Protein AF-A0A1S4E6N8-F1 (afdb_monomer)

Structure (mmCIF, N/CA/C/O backbone):
data_AF-A0A1S4E6N8-F1
#
_entry.id   AF-A0A1S4E6N8-F1
#
loop_
_atom_site.group_PDB
_atom_site.id
_atom_site.type_symbol
_atom_site.label_atom_id
_atom_site.label_alt_id
_atom_site.label_comp_id
_atom_site.label_asym_id
_atom_site.label_entity_id
_atom_site.label_seq_id
_atom_site.pdbx_PDB_ins_code
_atom_site.Cartn_x
_atom_site.Cartn_y
_atom_site.Cartn_z
_atom_site.occupancy
_atom_site.B_iso_or_equiv
_atom_site.auth_seq_id
_atom_site.auth_comp_id
_atom_site.auth_asym_id
_atom_site.auth_atom_id
_atom_site.pdbx_PDB_model_num
ATOM 1 N N . ASP A 1 1 ? 11.089 -17.264 -13.198 1.00 57.31 1 ASP A N 1
ATOM 2 C CA . ASP A 1 1 ? 11.823 -16.012 -12.959 1.00 57.31 1 ASP A CA 1
ATOM 3 C C . ASP A 1 1 ? 11.151 -15.367 -11.761 1.00 57.31 1 ASP A C 1
ATOM 5 O O . ASP A 1 1 ? 10.095 -14.764 -11.906 1.00 57.31 1 ASP A O 1
ATOM 9 N N . ASP A 1 2 ? 11.672 -15.640 -10.565 1.00 72.00 2 ASP A N 1
ATOM 10 C CA . ASP A 1 2 ? 11.009 -15.410 -9.268 1.00 72.00 2 ASP A CA 1
ATOM 11 C C . ASP A 1 2 ? 10.640 -13.935 -9.007 1.00 72.00 2 ASP A C 1
ATOM 13 O O . ASP A 1 2 ? 9.833 -13.611 -8.135 1.00 72.00 2 ASP A O 1
ATOM 17 N N . SER A 1 3 ? 11.215 -13.021 -9.790 1.00 75.88 3 SER A N 1
ATOM 18 C CA . SER A 1 3 ? 10.962 -11.584 -9.724 1.00 75.88 3 SER A CA 1
ATOM 19 C C . SER A 1 3 ? 9.537 -11.216 -10.147 1.00 75.88 3 SER A C 1
ATOM 21 O O . SER A 1 3 ? 8.927 -10.340 -9.536 1.00 75.88 3 SER A O 1
ATOM 23 N N . TYR A 1 4 ? 8.987 -11.883 -11.168 1.00 80.94 4 TYR A N 1
ATOM 24 C CA . TYR A 1 4 ? 7.635 -11.594 -11.662 1.00 80.94 4 TYR A CA 1
ATOM 25 C C . TYR A 1 4 ? 6.558 -12.084 -10.699 1.00 80.94 4 TYR A C 1
ATOM 27 O O . TYR A 1 4 ? 5.592 -11.363 -10.455 1.00 80.94 4 TYR A O 1
ATOM 35 N N . ASP A 1 5 ? 6.747 -13.267 -10.111 1.00 84.19 5 ASP A N 1
ATOM 36 C CA . ASP A 1 5 ? 5.820 -13.820 -9.122 1.00 84.19 5 ASP A CA 1
ATOM 37 C C . ASP A 1 5 ? 5.745 -12.926 -7.879 1.00 84.19 5 ASP A C 1
ATOM 39 O O . ASP A 1 5 ? 4.660 -12.648 -7.375 1.00 84.19 5 ASP A O 1
ATOM 43 N N . LYS A 1 6 ? 6.883 -12.368 -7.448 1.00 82.81 6 LYS A N 1
ATOM 44 C CA . LYS A 1 6 ? 6.930 -11.424 -6.327 1.00 82.81 6 LYS A CA 1
ATOM 45 C C . LYS A 1 6 ? 6.233 -10.096 -6.632 1.00 82.81 6 LYS A C 1
ATOM 47 O O . LYS A 1 6 ? 5.530 -9.567 -5.777 1.00 82.81 6 LYS A O 1
ATOM 52 N N . ILE A 1 7 ? 6.411 -9.549 -7.837 1.00 82.19 7 ILE A N 1
ATOM 53 C CA . ILE A 1 7 ? 5.711 -8.323 -8.260 1.00 82.19 7 ILE A CA 1
ATOM 54 C C . ILE A 1 7 ? 4.205 -8.578 -8.355 1.00 82.19 7 ILE A C 1
ATOM 56 O O . ILE A 1 7 ? 3.414 -7.726 -7.958 1.00 82.19 7 ILE A O 1
ATOM 60 N N . LYS A 1 8 ? 3.805 -9.755 -8.843 1.00 83.81 8 LYS A N 1
ATOM 61 C CA . LYS A 1 8 ? 2.404 -10.163 -8.905 1.00 83.81 8 LYS A CA 1
ATOM 62 C C . LYS A 1 8 ? 1.791 -10.264 -7.508 1.00 83.81 8 LYS A C 1
ATOM 64 O O . LYS A 1 8 ? 0.757 -9.652 -7.278 1.00 83.81 8 LYS A O 1
ATOM 69 N N . GLU A 1 9 ? 2.449 -10.959 -6.580 1.00 84.75 9 GLU A N 1
ATOM 70 C CA . GLU A 1 9 ? 2.002 -11.055 -5.184 1.00 84.75 9 GLU A CA 1
ATOM 71 C C . GLU A 1 9 ? 1.884 -9.667 -4.546 1.00 84.75 9 GLU A C 1
ATOM 73 O O . GLU A 1 9 ? 0.910 -9.380 -3.856 1.00 84.75 9 GLU A O 1
ATOM 78 N N . MET A 1 10 ? 2.843 -8.772 -4.802 1.00 82.94 10 MET A N 1
ATOM 79 C CA . MET A 1 10 ? 2.739 -7.386 -4.353 1.00 82.94 10 MET A CA 1
ATOM 80 C C . MET A 1 10 ? 1.476 -6.736 -4.918 1.00 82.94 10 MET A C 1
ATOM 82 O O . MET A 1 10 ? 0.626 -6.334 -4.137 1.00 82.94 10 MET A O 1
ATOM 86 N N . LEU A 1 11 ? 1.301 -6.708 -6.240 1.00 85.69 11 LEU A N 1
ATOM 87 C CA . LEU A 1 11 ? 0.147 -6.090 -6.905 1.00 85.69 11 LEU A CA 1
ATOM 88 C C . LEU A 1 11 ? -1.213 -6.683 -6.495 1.00 85.69 11 LEU A C 1
ATOM 90 O O . LEU A 1 11 ? -2.209 -5.973 -6.541 1.00 85.69 11 LEU A O 1
ATOM 94 N N . GLU A 1 12 ? -1.274 -7.949 -6.079 1.00 84.44 12 GLU A N 1
ATOM 95 C CA . GLU A 1 12 ? -2.499 -8.574 -5.555 1.00 84.44 12 GLU A CA 1
ATOM 96 C C . GLU A 1 12 ? -2.906 -8.028 -4.173 1.00 84.44 12 GLU A C 1
ATOM 98 O O . GLU A 1 12 ? -4.086 -8.057 -3.827 1.00 84.44 12 GLU A O 1
ATOM 103 N N . ASN A 1 13 ? -1.950 -7.520 -3.389 1.00 81.31 13 ASN A N 1
ATOM 104 C CA . ASN A 1 13 ? -2.165 -7.065 -2.012 1.00 81.31 13 ASN A CA 1
ATOM 105 C C . ASN A 1 13 ? -2.294 -5.539 -1.859 1.00 81.31 13 ASN A C 1
ATOM 107 O O . ASN A 1 13 ? -2.657 -5.068 -0.781 1.00 81.31 13 ASN A O 1
ATOM 111 N N . ILE A 1 14 ? -1.982 -4.760 -2.896 1.00 85.00 14 ILE A N 1
ATOM 112 C CA . ILE A 1 14 ? -2.040 -3.289 -2.878 1.00 85.00 14 ILE A CA 1
ATOM 113 C C . ILE A 1 14 ? -3.065 -2.768 -3.878 1.00 85.00 14 ILE A C 1
ATOM 115 O O . ILE A 1 14 ? -3.235 -3.308 -4.967 1.00 85.00 14 ILE A O 1
ATOM 119 N N . GLU A 1 15 ? -3.733 -1.674 -3.513 1.00 82.31 15 GLU A N 1
ATOM 120 C CA . GLU A 1 15 ? -4.690 -0.992 -4.384 1.00 82.31 15 GLU A CA 1
ATOM 121 C C . GLU A 1 15 ? -3.935 -0.234 -5.492 1.00 82.31 15 GLU A C 1
ATOM 123 O O . GLU A 1 15 ? -3.598 0.939 -5.345 1.00 82.31 15 GLU A O 1
ATOM 128 N N . MET A 1 16 ? -3.641 -0.916 -6.602 1.00 87.88 16 MET A N 1
ATOM 129 C CA . MET A 1 16 ? -3.035 -0.325 -7.798 1.00 87.88 16 MET A CA 1
ATOM 130 C C . MET A 1 16 ? -3.699 -0.896 -9.054 1.00 87.88 16 MET A C 1
ATOM 132 O O . MET A 1 16 ? -3.810 -2.112 -9.217 1.00 87.88 16 MET A O 1
ATOM 136 N N . THR A 1 17 ? -4.172 -0.035 -9.955 1.00 89.19 17 THR A N 1
ATOM 137 C CA . THR A 1 17 ? -4.866 -0.481 -11.170 1.00 89.19 17 THR A CA 1
ATOM 138 C C . THR A 1 17 ? -3.878 -0.802 -12.296 1.00 89.19 17 THR A C 1
ATOM 140 O O . THR A 1 17 ? -2.757 -0.285 -12.315 1.00 89.19 17 THR A O 1
ATOM 143 N N . PRO A 1 18 ? -4.279 -1.590 -13.314 1.00 90.06 18 PRO A N 1
ATOM 144 C CA . PRO A 1 18 ? -3.456 -1.788 -14.507 1.00 90.06 18 PRO A CA 1
ATOM 145 C C . PRO A 1 18 ? -3.047 -0.476 -15.199 1.00 90.06 18 PRO A C 1
ATOM 147 O O . PRO A 1 18 ? -1.973 -0.408 -15.795 1.00 90.06 18 PRO A O 1
ATOM 150 N N . ALA A 1 19 ? -3.877 0.571 -15.104 1.00 92.31 19 ALA A N 1
ATOM 151 C CA . ALA A 1 19 ? -3.564 1.893 -15.636 1.00 92.31 19 ALA A CA 1
ATOM 152 C C . ALA A 1 19 ? -2.463 2.588 -14.824 1.00 92.31 19 ALA A C 1
ATOM 154 O O . ALA A 1 19 ? -1.544 3.137 -15.423 1.00 92.31 19 ALA A O 1
ATOM 155 N N . ASP A 1 20 ? -2.500 2.498 -13.491 1.00 90.88 20 ASP A N 1
ATOM 156 C CA . ASP A 1 20 ? -1.447 3.043 -12.624 1.00 90.88 20 ASP A CA 1
ATOM 157 C C . ASP A 1 20 ? -0.104 2.360 -12.902 1.00 90.88 20 ASP A C 1
ATOM 159 O O . ASP A 1 20 ? 0.930 3.018 -13.027 1.00 90.88 20 ASP A O 1
ATOM 163 N N . VAL A 1 21 ? -0.104 1.031 -13.060 1.00 91.69 21 VA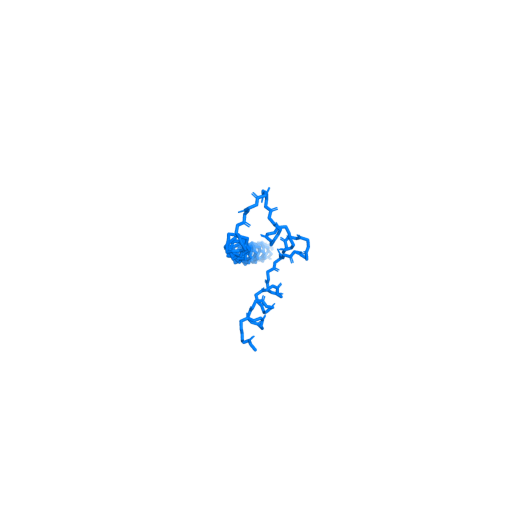L A N 1
ATOM 164 C CA . VAL A 1 21 ? 1.108 0.272 -13.409 1.00 91.69 21 VAL A CA 1
ATOM 165 C C . VAL A 1 21 ? 1.659 0.730 -14.762 1.00 91.69 21 VAL A C 1
ATOM 167 O O . VAL A 1 21 ? 2.856 1.000 -14.880 1.00 91.69 21 VAL A O 1
ATOM 170 N N . ALA A 1 22 ? 0.793 0.877 -15.770 1.00 92.94 22 ALA A N 1
ATOM 171 C CA . ALA A 1 22 ? 1.188 1.384 -17.080 1.00 92.94 22 ALA A CA 1
ATOM 172 C C . ALA A 1 22 ? 1.728 2.821 -17.001 1.00 92.94 22 ALA A C 1
ATOM 174 O O . ALA A 1 22 ? 2.734 3.129 -17.631 1.00 92.94 22 ALA A O 1
ATOM 175 N N . GLU A 1 23 ? 1.113 3.691 -16.201 1.00 92.62 23 GLU A N 1
ATOM 176 C CA . GLU A 1 23 ? 1.548 5.078 -16.037 1.00 92.62 23 GLU A CA 1
ATOM 177 C C . GLU A 1 23 ? 2.961 5.191 -15.449 1.00 92.62 23 GLU A C 1
ATOM 179 O O . GLU A 1 23 ? 3.727 6.085 -15.820 1.00 92.62 23 GLU A O 1
ATOM 184 N N . ASN A 1 24 ? 3.320 4.272 -14.552 1.00 92.50 24 ASN A N 1
ATOM 185 C CA . ASN A 1 24 ? 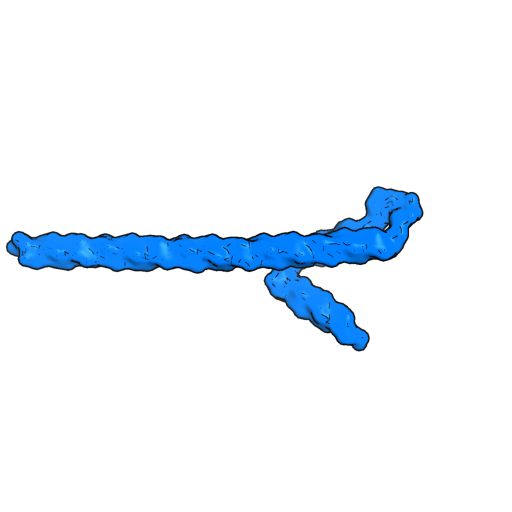4.654 4.212 -13.966 1.00 92.50 24 ASN A CA 1
ATOM 186 C C . ASN A 1 24 ? 5.706 3.690 -14.952 1.00 92.50 24 ASN A C 1
ATOM 188 O O . ASN A 1 24 ? 6.841 4.169 -14.942 1.00 92.50 24 ASN A O 1
ATOM 192 N N . LEU A 1 25 ? 5.324 2.731 -15.801 1.00 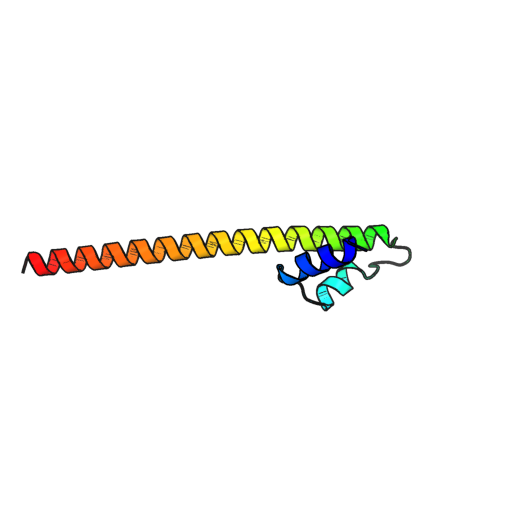93.19 25 LEU A N 1
ATOM 193 C CA . LEU A 1 25 ? 6.207 2.099 -16.783 1.00 93.19 25 LEU A CA 1
ATOM 194 C C . LEU A 1 25 ? 6.339 2.879 -18.095 1.00 93.19 25 LEU A C 1
ATOM 196 O O . LEU A 1 25 ? 7.263 2.614 -18.864 1.00 93.19 25 LEU A O 1
ATOM 200 N N . MET A 1 26 ? 5.434 3.820 -18.364 1.00 93.12 26 MET A N 1
ATOM 201 C CA . MET A 1 26 ? 5.528 4.684 -19.532 1.00 93.12 26 MET A CA 1
ATOM 202 C C . MET A 1 26 ? 6.574 5.791 -19.324 1.00 93.12 26 MET A C 1
ATOM 204 O O . MET A 1 26 ? 6.535 6.480 -18.297 1.00 93.12 26 MET A O 1
ATOM 208 N N . PRO A 1 27 ? 7.448 6.022 -20.322 1.00 94.31 27 PRO A N 1
ATOM 209 C CA . PRO A 1 27 ? 8.335 7.175 -20.351 1.00 94.31 27 PRO A CA 1
ATOM 210 C C . PRO A 1 27 ? 7.555 8.482 -20.207 1.00 94.31 27 PRO A C 1
ATOM 212 O O . PRO A 1 27 ? 6.572 8.706 -20.916 1.00 94.31 27 PRO A O 1
ATOM 215 N N . LYS A 1 28 ? 7.997 9.375 -19.321 1.00 91.62 28 LYS A N 1
ATOM 216 C CA . LYS A 1 28 ? 7.399 10.718 -19.188 1.00 91.62 28 LYS A CA 1
ATOM 217 C C . LYS A 1 28 ? 7.971 11.716 -20.196 1.00 91.62 28 LYS A C 1
ATOM 219 O O . LYS A 1 28 ? 7.331 12.728 -20.473 1.00 91.62 28 LYS A O 1
ATOM 224 N N . TYR A 1 29 ? 9.156 11.443 -20.738 1.00 91.75 29 TYR A N 1
ATOM 225 C CA . TYR A 1 29 ? 9.809 12.246 -21.768 1.00 91.75 29 TYR A CA 1
ATOM 226 C C . TYR A 1 29 ? 10.627 11.368 -22.717 1.00 91.75 29 TYR A C 1
ATOM 228 O O . TYR A 1 29 ? 10.966 10.223 -22.413 1.00 91.75 29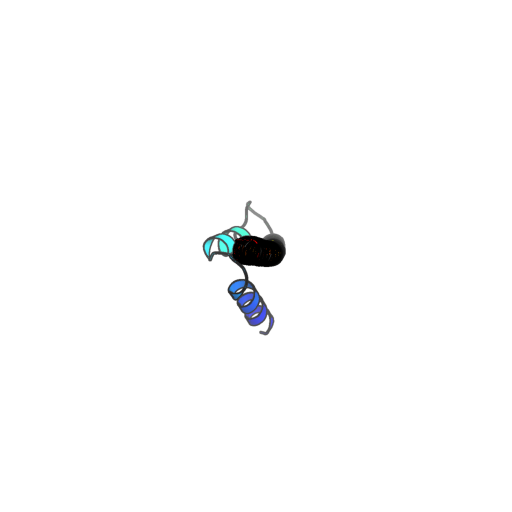 TYR A O 1
ATOM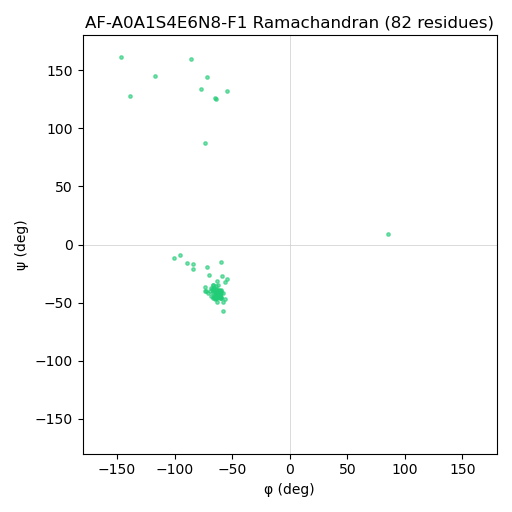 236 N N . GLU A 1 30 ? 10.933 11.917 -23.890 1.00 93.69 30 GLU A N 1
ATOM 237 C CA . GLU A 1 30 ? 11.756 11.246 -24.891 1.00 93.69 30 GLU A CA 1
ATOM 238 C C . GLU A 1 30 ? 13.183 11.050 -24.365 1.00 93.69 30 GLU A C 1
ATOM 240 O O . GLU A 1 30 ? 13.829 12.001 -23.926 1.00 93.69 30 GLU A O 1
ATOM 245 N N . GLY A 1 31 ? 13.664 9.807 -24.392 1.00 93.50 31 GLY A N 1
ATOM 246 C CA . GLY A 1 31 ? 14.967 9.441 -23.835 1.00 93.50 31 GLY A CA 1
ATOM 247 C C . GLY A 1 31 ? 14.965 9.139 -22.333 1.00 93.50 31 GLY A C 1
ATOM 248 O O . GLY A 1 31 ? 16.043 8.983 -21.770 1.00 93.50 31 GLY A O 1
ATOM 249 N N . GLU A 1 32 ? 13.802 9.045 -21.672 1.00 94.19 32 GLU A N 1
ATOM 250 C CA . GLU A 1 32 ? 13.735 8.488 -20.312 1.00 94.19 32 GLU A CA 1
ATOM 251 C C . GLU A 1 32 ? 14.158 7.010 -20.337 1.00 94.19 32 GLU A C 1
ATOM 253 O O . GLU A 1 32 ? 13.609 6.193 -21.082 1.00 94.19 32 GLU A O 1
ATOM 258 N N . GLU A 1 33 ? 15.147 6.666 -19.514 1.00 94.25 33 GLU A N 1
ATOM 259 C CA . GLU A 1 33 ? 15.692 5.313 -19.462 1.00 94.25 33 GLU A CA 1
ATOM 260 C C . GLU A 1 33 ? 14.692 4.352 -18.804 1.00 94.25 33 GLU A C 1
ATOM 262 O O . GLU A 1 33 ? 14.033 4.676 -17.811 1.00 94.25 33 GLU A O 1
ATOM 267 N N . THR A 1 34 ? 14.631 3.105 -19.280 1.00 90.88 34 THR A N 1
ATOM 268 C CA . THR A 1 34 ? 13.736 2.079 -18.708 1.00 90.88 34 THR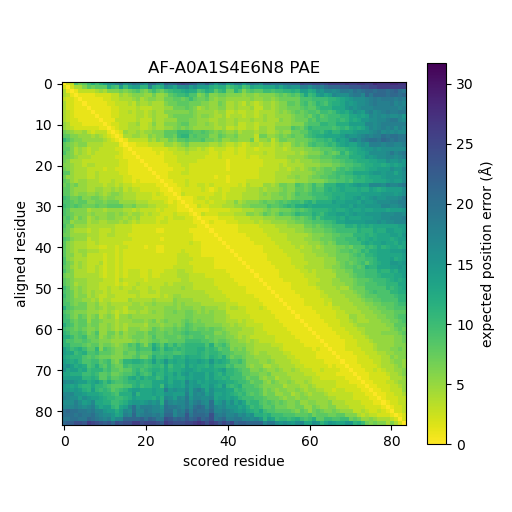 A CA 1
ATOM 269 C C . THR A 1 34 ? 13.966 1.876 -17.206 1.00 90.88 34 THR A C 1
ATOM 271 O O . THR A 1 34 ? 13.027 1.616 -16.454 1.00 90.88 34 THR A O 1
ATOM 274 N N . GLY A 1 35 ? 15.208 2.046 -16.739 1.00 92.44 35 GLY A N 1
ATOM 275 C CA . GLY A 1 35 ? 15.535 1.983 -15.315 1.00 92.44 35 GLY A CA 1
ATOM 276 C C . GLY A 1 35 ? 14.855 3.072 -14.478 1.00 92.44 35 GLY A C 1
ATOM 277 O O . GLY A 1 35 ? 14.534 2.827 -13.317 1.00 92.44 35 GLY A O 1
ATOM 278 N N . GLU A 1 36 ? 14.602 4.256 -15.038 1.00 93.56 36 GLU A N 1
ATOM 279 C CA . GLU A 1 36 ? 13.879 5.333 -14.350 1.00 93.56 36 GLU A CA 1
ATOM 280 C C . GLU A 1 36 ? 12.383 5.025 -14.247 1.00 93.56 36 GLU A C 1
ATOM 282 O O . GLU A 1 36 ? 11.795 5.195 -13.176 1.00 93.56 36 GLU A O 1
ATOM 287 N N . CYS A 1 37 ? 11.798 4.458 -15.305 1.00 94.50 37 CYS A N 1
ATOM 288 C CA . CYS A 1 37 ? 10.415 3.973 -15.307 1.00 94.50 37 CYS A CA 1
ATOM 289 C C . CYS A 1 37 ? 10.201 2.890 -14.229 1.00 94.50 37 CYS A C 1
ATOM 291 O O . CYS A 1 37 ? 9.270 2.953 -13.427 1.00 94.50 37 CYS A O 1
ATOM 293 N N . LEU A 1 38 ? 11.122 1.922 -14.138 1.00 91.94 38 LEU A N 1
ATOM 294 C CA . LEU A 1 38 ? 11.069 0.860 -13.126 1.00 91.94 38 LEU A CA 1
ATOM 295 C C . LEU A 1 38 ? 11.213 1.393 -11.695 1.00 91.94 38 LEU A C 1
ATOM 297 O O . LEU A 1 38 ? 10.482 0.960 -10.806 1.00 91.94 38 LEU A O 1
ATOM 301 N N . LYS A 1 39 ? 12.115 2.354 -11.459 1.00 92.25 39 LYS A N 1
ATOM 302 C CA . LYS A 1 39 ? 12.247 3.007 -10.144 1.00 92.25 39 LYS A CA 1
ATOM 303 C C . LYS A 1 39 ? 10.955 3.703 -9.727 1.00 92.25 39 LYS A C 1
ATOM 305 O O . LYS A 1 39 ? 10.594 3.654 -8.553 1.00 92.25 39 LYS A O 1
ATOM 310 N N . ARG A 1 40 ? 10.259 4.335 -10.677 1.00 93.44 40 ARG A N 1
ATOM 311 C CA . ARG A 1 40 ? 8.969 4.984 -10.428 1.00 93.44 40 ARG A CA 1
ATOM 312 C C . ARG A 1 40 ? 7.910 3.965 -10.010 1.00 93.44 40 ARG A C 1
ATOM 314 O O . ARG A 1 40 ? 7.265 4.174 -8.988 1.00 93.44 40 ARG A O 1
ATOM 321 N N . LEU A 1 41 ? 7.815 2.838 -10.725 1.00 92.56 41 LEU A N 1
ATOM 322 C CA . LEU A 1 41 ? 6.918 1.742 -10.353 1.00 92.56 41 LEU A CA 1
ATOM 323 C C . LEU A 1 41 ? 7.216 1.227 -8.942 1.00 92.56 41 LEU A C 1
ATOM 325 O O . LEU A 1 41 ? 6.301 1.141 -8.134 1.00 92.56 41 LEU A O 1
ATOM 329 N N . ILE A 1 42 ? 8.483 0.935 -8.626 1.00 90.56 42 ILE A N 1
ATOM 330 C CA . ILE A 1 42 ? 8.880 0.449 -7.293 1.00 90.56 42 ILE A CA 1
ATOM 331 C C . ILE A 1 42 ? 8.438 1.429 -6.207 1.00 90.56 42 ILE A C 1
ATOM 333 O O . ILE A 1 42 ? 7.804 1.014 -5.241 1.00 90.56 42 ILE A O 1
ATOM 337 N N . LYS A 1 43 ? 8.696 2.726 -6.399 1.00 91.12 43 LYS A N 1
ATOM 338 C CA . LYS A 1 43 ? 8.273 3.753 -5.447 1.00 91.12 43 LYS A CA 1
ATOM 339 C C . LYS A 1 43 ? 6.749 3.782 -5.281 1.00 91.12 43 LYS A C 1
ATOM 341 O O . LYS A 1 43 ? 6.262 3.846 -4.160 1.00 91.12 43 LYS A O 1
ATOM 346 N N . GLY A 1 44 ? 6.000 3.690 -6.381 1.00 91.31 44 GLY A N 1
ATOM 347 C CA . GLY A 1 44 ? 4.538 3.625 -6.342 1.00 91.31 44 GLY A CA 1
ATOM 348 C C . GLY A 1 44 ? 4.018 2.422 -5.547 1.00 91.31 44 GLY A C 1
ATOM 349 O O . GLY A 1 44 ? 3.085 2.567 -4.761 1.00 91.31 44 GLY A O 1
ATOM 350 N N . LEU A 1 45 ? 4.657 1.256 -5.689 1.00 90.44 45 LEU A N 1
ATOM 351 C CA . LEU A 1 45 ? 4.321 0.052 -4.919 1.00 90.44 45 LEU A CA 1
ATOM 352 C C . LEU A 1 45 ? 4.635 0.219 -3.422 1.00 90.44 45 LEU A C 1
ATOM 354 O O . LEU A 1 45 ? 3.851 -0.213 -2.578 1.00 90.44 45 LEU A O 1
ATOM 358 N N . GLU A 1 46 ? 5.762 0.848 -3.078 1.00 90.19 46 GLU A N 1
ATOM 359 C CA . GLU A 1 46 ? 6.130 1.141 -1.685 1.00 90.19 46 GLU A CA 1
ATOM 360 C C . GLU A 1 46 ? 5.139 2.114 -1.030 1.00 90.19 46 GLU A C 1
ATOM 362 O O . GLU A 1 46 ? 4.660 1.851 0.075 1.00 90.19 46 GLU A O 1
ATOM 367 N N . ASP A 1 47 ? 4.776 3.190 -1.731 1.00 90.56 47 ASP A N 1
ATOM 368 C CA . ASP A 1 47 ? 3.816 4.188 -1.253 1.00 90.56 47 ASP A CA 1
ATOM 369 C C . ASP A 1 47 ? 2.420 3.565 -1.058 1.00 90.56 47 ASP A C 1
ATOM 371 O O . ASP A 1 47 ? 1.780 3.775 -0.022 1.00 90.56 47 ASP A O 1
ATOM 375 N N . ALA A 1 48 ? 1.968 2.736 -2.007 1.00 90.19 48 ALA A N 1
ATOM 376 C CA . ALA A 1 48 ? 0.701 2.012 -1.906 1.00 90.19 48 ALA A CA 1
ATOM 377 C C . ALA A 1 48 ? 0.685 1.053 -0.707 1.00 90.19 48 ALA A C 1
ATOM 379 O O . ALA A 1 48 ? -0.318 0.958 0.002 1.00 90.19 48 ALA A O 1
ATOM 380 N N . LYS A 1 49 ? 1.809 0.380 -0.433 1.00 88.94 49 LYS A N 1
ATOM 381 C CA . LYS A 1 49 ? 1.929 -0.519 0.718 1.00 88.94 49 LYS A CA 1
ATOM 382 C C . LYS A 1 49 ? 1.810 0.244 2.036 1.00 88.94 49 LYS A C 1
ATOM 384 O O . LYS A 1 49 ? 1.035 -0.152 2.900 1.00 88.94 49 LYS A O 1
ATOM 389 N N . VAL A 1 50 ? 2.522 1.364 2.171 1.00 91.12 50 VAL A N 1
ATOM 390 C CA . VAL A 1 50 ? 2.436 2.220 3.366 1.00 91.12 50 VAL A CA 1
ATOM 391 C C . VAL A 1 50 ? 1.012 2.745 3.565 1.00 91.12 50 VAL A C 1
ATOM 393 O O . VAL A 1 50 ? 0.521 2.789 4.695 1.00 91.12 50 VAL A O 1
ATOM 396 N N . ALA A 1 51 ? 0.327 3.121 2.483 1.00 89.62 51 ALA A N 1
ATOM 397 C CA . ALA A 1 51 ? -1.062 3.562 2.543 1.00 89.62 51 ALA A CA 1
ATOM 398 C C . ALA A 1 51 ? -2.007 2.442 3.011 1.00 89.62 51 ALA A C 1
ATOM 400 O O . ALA A 1 51 ? -2.847 2.686 3.878 1.00 89.62 51 ALA A O 1
ATOM 401 N N . ALA A 1 52 ? -1.840 1.221 2.493 1.00 89.12 52 ALA A N 1
ATOM 402 C CA . ALA A 1 52 ? -2.624 0.056 2.899 1.00 89.12 52 ALA A CA 1
ATOM 403 C C . ALA A 1 52 ? -2.406 -0.296 4.381 1.00 89.12 52 ALA A C 1
ATOM 405 O O . ALA A 1 52 ? -3.375 -0.461 5.124 1.00 89.12 52 ALA A O 1
ATOM 406 N N . ASP A 1 53 ? -1.149 -0.323 4.835 1.00 90.31 53 ASP A N 1
ATOM 407 C CA . ASP A 1 53 ? -0.803 -0.583 6.237 1.00 90.31 53 ASP A CA 1
ATOM 408 C C . ASP A 1 53 ? -1.412 0.478 7.170 1.00 90.31 53 ASP A C 1
ATOM 410 O O . ASP A 1 53 ? -1.973 0.156 8.220 1.00 90.31 53 ASP A O 1
ATOM 414 N N . LYS A 1 54 ? -1.360 1.755 6.768 1.00 92.06 54 LYS A N 1
ATOM 415 C CA . LYS A 1 54 ? -1.958 2.854 7.534 1.00 92.06 54 LYS A CA 1
ATOM 416 C C . LYS A 1 54 ? -3.482 2.742 7.606 1.00 92.06 54 LYS A C 1
ATOM 418 O O . LYS A 1 54 ? -4.040 2.927 8.684 1.00 92.06 54 LYS A O 1
ATOM 423 N N . LYS A 1 55 ? -4.145 2.450 6.483 1.00 90.38 55 LYS A N 1
ATOM 424 C CA . LYS A 1 55 ? -5.606 2.298 6.410 1.00 90.38 55 LYS A CA 1
ATOM 425 C C . LYS A 1 55 ? -6.076 1.175 7.331 1.00 90.38 55 LYS A C 1
ATOM 427 O O . LYS A 1 55 ? -6.962 1.400 8.146 1.00 90.38 55 LYS A O 1
ATOM 432 N N . LYS A 1 56 ? -5.386 0.031 7.307 1.00 90.31 56 LYS A N 1
ATOM 433 C CA . LYS A 1 56 ? -5.671 -1.092 8.205 1.00 90.31 56 LYS A CA 1
ATOM 434 C C . LYS A 1 56 ? -5.537 -0.708 9.682 1.00 90.31 56 LYS A C 1
ATOM 436 O O . LYS A 1 56 ? -6.421 -1.019 10.474 1.00 90.31 56 LYS A O 1
ATOM 441 N N . ALA A 1 57 ? -4.465 -0.004 10.050 1.00 94.00 57 ALA A N 1
ATOM 442 C CA . ALA A 1 57 ? -4.269 0.446 11.428 1.00 94.00 57 ALA A CA 1
ATOM 443 C C . ALA A 1 57 ? -5.349 1.450 11.881 1.00 94.00 57 ALA A C 1
ATOM 445 O O . ALA A 1 57 ? -5.760 1.439 13.041 1.00 94.00 57 ALA A O 1
ATOM 446 N N . GLU A 1 58 ? -5.810 2.319 10.977 1.00 93.81 58 GLU A N 1
ATOM 447 C CA . GLU A 1 58 ? -6.893 3.269 11.245 1.00 93.81 58 GLU A CA 1
ATOM 448 C C . GLU A 1 58 ? -8.239 2.552 11.434 1.00 93.81 58 GLU A C 1
ATOM 450 O O . GLU A 1 58 ? -8.933 2.825 12.414 1.00 93.81 58 GLU A O 1
ATOM 455 N N . GLU A 1 59 ? -8.557 1.576 10.578 1.00 93.88 59 GLU A N 1
ATOM 456 C CA . GLU A 1 59 ? -9.756 0.735 10.696 1.00 93.88 59 GLU A CA 1
ATOM 457 C C . GLU A 1 59 ? -9.764 -0.078 12.003 1.00 93.88 59 GLU A C 1
ATOM 459 O O . GLU A 1 59 ? -10.777 -0.120 12.704 1.00 93.88 59 GLU A O 1
ATOM 464 N N . GLU A 1 60 ? -8.630 -0.675 12.391 1.00 94.56 60 GLU A N 1
ATOM 465 C CA . GLU A 1 60 ? -8.500 -1.397 13.665 1.00 94.56 60 GLU A CA 1
ATOM 466 C C . GLU A 1 60 ? -8.686 -0.465 14.874 1.00 94.56 60 GLU A C 1
ATOM 468 O O . GLU A 1 60 ? -9.363 -0.820 15.846 1.00 94.56 60 GLU A O 1
ATOM 473 N N . ALA A 1 61 ? -8.128 0.748 14.818 1.00 95.31 61 ALA A N 1
ATOM 474 C CA . ALA A 1 61 ? -8.277 1.739 15.880 1.00 95.31 61 ALA A CA 1
ATOM 475 C C . ALA A 1 61 ? -9.716 2.273 15.988 1.00 95.31 61 ALA A C 1
ATOM 477 O O . ALA A 1 61 ? -10.201 2.513 17.098 1.00 95.31 61 ALA A O 1
ATOM 478 N N . GLU A 1 62 ? -10.408 2.467 14.864 1.00 95.00 62 GLU A N 1
ATOM 479 C CA . GLU A 1 62 ? -11.813 2.877 14.851 1.00 95.00 62 GLU A CA 1
ATOM 480 C C . GLU A 1 62 ? -12.715 1.774 15.419 1.00 95.00 62 GLU A C 1
ATOM 482 O O . GLU A 1 62 ? -13.528 2.042 16.310 1.00 95.00 62 GLU A O 1
ATOM 487 N N . ALA A 1 63 ? -12.509 0.524 14.993 1.00 95.19 63 ALA A N 1
ATOM 488 C CA . ALA A 1 63 ? -13.254 -0.627 15.493 1.00 95.19 63 ALA A CA 1
ATOM 489 C C . ALA A 1 63 ? -13.087 -0.809 17.013 1.00 95.19 63 ALA A C 1
ATOM 491 O O . ALA A 1 63 ? -14.068 -1.047 17.723 1.00 95.19 63 ALA A O 1
ATOM 492 N N . ALA A 1 64 ? -11.868 -0.633 17.538 1.00 95.00 64 ALA A N 1
ATOM 493 C CA . ALA A 1 64 ? -11.607 -0.689 18.976 1.00 95.00 64 ALA A CA 1
ATOM 494 C C . ALA A 1 64 ? -12.370 0.403 19.749 1.00 95.00 64 ALA A C 1
ATOM 496 O O . ALA A 1 64 ? -13.018 0.107 20.754 1.00 95.00 64 ALA A O 1
ATOM 497 N N . LYS A 1 65 ? -12.369 1.646 19.246 1.00 95.00 65 LYS A N 1
ATOM 498 C CA . LYS A 1 65 ? -13.102 2.765 19.865 1.00 95.00 65 LYS A CA 1
ATOM 499 C C . LYS A 1 65 ? -14.612 2.548 19.859 1.00 95.00 65 LYS A C 1
ATOM 501 O O . LYS A 1 65 ? -15.272 2.855 20.852 1.00 95.00 65 LYS A O 1
ATOM 506 N N . MET A 1 66 ? -15.166 2.033 18.760 1.00 93.69 66 MET A N 1
ATOM 507 C CA . MET A 1 66 ? -16.592 1.702 18.694 1.00 93.69 66 MET A CA 1
ATOM 508 C C . MET A 1 66 ? -16.950 0.620 19.714 1.00 93.69 66 MET A C 1
ATOM 510 O O . MET A 1 66 ? -17.916 0.786 20.455 1.00 93.69 66 MET A O 1
ATOM 514 N N . ALA A 1 67 ? -16.133 -0.432 19.825 1.00 94.44 67 ALA A N 1
ATOM 515 C CA . ALA A 1 67 ? -16.357 -1.507 20.786 1.00 94.44 67 ALA A CA 1
ATOM 516 C C . ALA A 1 67 ? -16.269 -1.035 22.250 1.00 94.44 67 ALA A C 1
ATOM 518 O O . ALA A 1 67 ? -17.059 -1.482 23.083 1.00 94.44 67 ALA A O 1
ATOM 519 N N . GLU A 1 68 ? -15.338 -0.133 22.584 1.00 94.12 68 GLU A N 1
ATOM 520 C CA . GLU A 1 68 ? -15.265 0.472 23.921 1.00 94.12 68 GLU A CA 1
ATOM 521 C C . GLU A 1 68 ? -16.493 1.331 24.224 1.00 94.12 68 GLU A C 1
ATOM 523 O O . GLU A 1 68 ? -17.099 1.178 25.285 1.00 94.12 68 GLU A O 1
ATOM 528 N N . LYS A 1 69 ? -16.909 2.180 23.277 1.00 93.88 69 LYS A N 1
ATOM 529 C CA . LYS A 1 69 ? -18.095 3.025 23.446 1.00 93.88 69 LYS A CA 1
ATOM 530 C C . LYS A 1 69 ? -19.358 2.188 23.657 1.00 93.88 69 LYS A C 1
ATOM 532 O O . LYS A 1 69 ? -20.146 2.489 24.548 1.00 93.88 69 LYS A O 1
ATOM 537 N N . GLU A 1 70 ? -19.519 1.113 22.888 1.00 94.06 70 GLU A N 1
ATOM 538 C CA . GLU A 1 70 ? -20.678 0.224 22.991 1.00 94.06 70 GLU A CA 1
ATOM 539 C C . GLU A 1 70 ? -20.706 -0.538 24.329 1.00 94.06 70 GLU A C 1
ATOM 541 O O . GLU A 1 70 ? -21.775 -0.757 24.904 1.00 94.06 70 GLU A O 1
ATOM 546 N N . LYS A 1 71 ? -19.536 -0.915 24.869 1.00 92.94 71 LYS A N 1
ATOM 547 C CA . LYS A 1 71 ? -19.429 -1.486 26.222 1.00 92.94 71 LYS A CA 1
ATOM 548 C C . LYS A 1 71 ? -19.792 -0.465 27.295 1.00 92.94 71 LYS A C 1
ATOM 550 O O . LYS A 1 71 ? -20.550 -0.797 28.201 1.00 92.94 71 LYS A O 1
ATOM 555 N N . GLU A 1 72 ? -19.294 0.766 27.185 1.00 92.19 72 GLU A N 1
ATOM 556 C CA . GLU A 1 72 ? -19.565 1.817 28.170 1.00 92.19 72 GLU A CA 1
ATOM 557 C C . GLU A 1 72 ? -21.052 2.217 28.188 1.00 92.19 72 GLU A C 1
ATOM 559 O O . GLU A 1 72 ? -21.620 2.454 29.256 1.00 92.19 72 GLU A O 1
ATOM 564 N N . GLU A 1 73 ? -21.708 2.251 27.023 1.00 92.25 73 GLU A N 1
ATOM 565 C CA . GLU A 1 73 ? -23.153 2.488 26.920 1.00 92.25 73 GLU A CA 1
ATOM 566 C C . GLU A 1 73 ? -23.964 1.356 27.562 1.00 92.25 73 GLU A C 1
ATOM 568 O O . GLU A 1 73 ? -24.861 1.644 28.359 1.00 92.25 73 GLU A O 1
ATOM 573 N N . LYS A 1 74 ? -23.610 0.087 27.308 1.00 91.38 74 LYS A N 1
ATOM 574 C CA . LYS A 1 74 ? -24.263 -1.070 27.950 1.00 91.38 74 LYS A CA 1
ATOM 575 C C . LYS A 1 74 ? -24.110 -1.035 29.471 1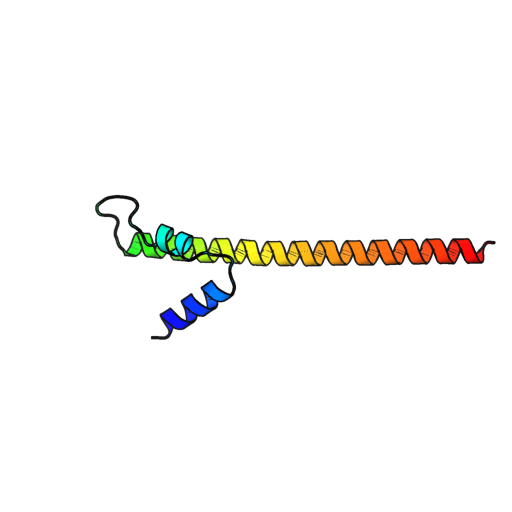.00 91.38 74 LYS A C 1
ATOM 577 O O . LYS A 1 74 ? -25.098 -1.187 30.183 1.00 91.38 74 LYS A O 1
ATOM 582 N N . GLU A 1 75 ? -22.912 -0.743 29.972 1.00 90.19 75 GLU A N 1
ATOM 583 C CA . GLU A 1 75 ?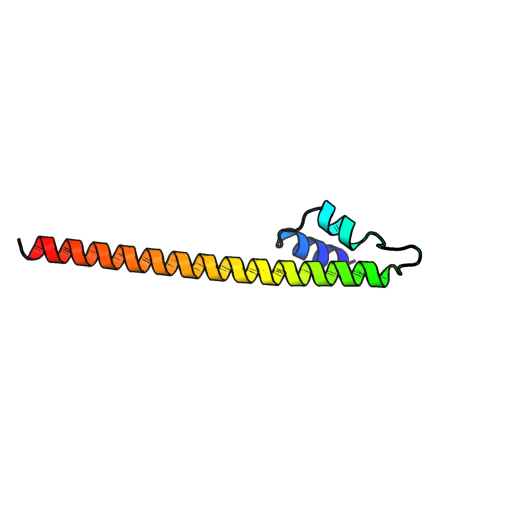 -22.646 -0.695 31.415 1.00 90.19 75 GLU A CA 1
ATOM 584 C C . GLU A 1 75 ? -23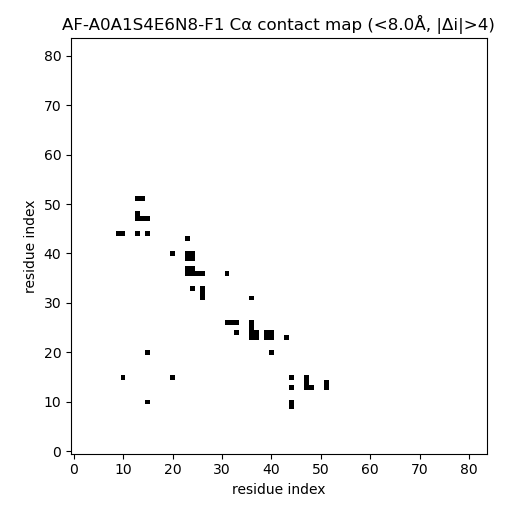.396 0.462 32.108 1.00 90.19 75 GLU A C 1
ATOM 586 O O . GLU A 1 75 ? -23.873 0.328 33.238 1.00 90.19 75 GLU A O 1
ATOM 591 N N . LYS A 1 76 ? -23.551 1.607 31.425 1.00 89.94 76 LYS A N 1
ATOM 592 C CA . LYS A 1 76 ? -24.381 2.731 31.896 1.00 89.94 76 LYS A CA 1
ATOM 593 C C . LYS A 1 76 ? -25.868 2.384 31.915 1.00 89.94 76 LYS A C 1
ATOM 595 O O . LYS A 1 76 ? -26.573 2.818 32.827 1.00 89.94 76 LYS A O 1
ATOM 600 N N . GLU A 1 77 ? -26.354 1.640 30.925 1.00 88.38 77 GLU A N 1
ATOM 601 C CA . GLU A 1 77 ? -27.755 1.219 30.860 1.00 88.38 77 GLU A CA 1
ATOM 602 C C . GLU A 1 77 ? -28.088 0.182 31.947 1.00 88.38 77 GLU A C 1
ATOM 604 O O . GLU A 1 77 ? -29.130 0.286 32.595 1.00 88.38 77 GLU A O 1
ATOM 609 N N . GLU A 1 78 ? -27.182 -0.764 32.213 1.00 88.00 78 GLU A N 1
ATOM 610 C CA . GLU A 1 78 ? -27.327 -1.750 33.293 1.00 88.00 78 GLU A CA 1
ATOM 611 C C . GLU A 1 78 ? -27.324 -1.100 34.682 1.00 88.00 78 GLU A C 1
ATOM 613 O O . GLU A 1 78 ? -28.175 -1.429 35.507 1.00 88.00 78 GLU A O 1
ATOM 618 N N . LYS A 1 79 ? -26.434 -0.128 34.936 1.00 86.56 79 LYS A N 1
ATOM 619 C CA . LYS A 1 79 ? -26.415 0.611 36.214 1.00 86.56 79 LYS A CA 1
ATOM 620 C C . LYS A 1 79 ? -27.713 1.383 36.453 1.00 86.56 79 LYS A C 1
ATOM 622 O O . LYS A 1 79 ? -28.247 1.330 37.553 1.00 86.56 79 LYS A O 1
ATOM 627 N N . LYS A 1 80 ? -28.267 2.028 35.418 1.00 86.94 80 LYS A N 1
ATOM 628 C CA . LYS A 1 80 ? -29.556 2.735 35.526 1.00 86.94 80 LYS A CA 1
ATOM 629 C C . LYS A 1 80 ? -30.725 1.801 35.837 1.00 86.94 80 LYS A C 1
ATOM 631 O O . LYS A 1 80 ? -31.586 2.181 36.615 1.00 86.94 80 LYS A O 1
ATOM 636 N N . LYS A 1 81 ? -30.751 0.592 35.263 1.00 80.75 81 LYS A N 1
ATOM 637 C CA . LYS A 1 81 ? -31.799 -0.409 35.544 1.00 80.75 81 LYS A CA 1
ATOM 638 C C . LYS A 1 81 ? -31.689 -1.040 36.935 1.00 80.75 81 LYS A C 1
ATOM 640 O O . LYS A 1 81 ? -32.658 -1.629 37.387 1.00 80.75 81 LYS A O 1
ATOM 645 N N . ALA A 1 82 ? -30.526 -0.969 37.581 1.00 81.56 82 ALA A N 1
ATOM 646 C CA . ALA A 1 82 ? -30.317 -1.503 38.927 1.00 81.56 82 ALA A CA 1
ATOM 647 C C . ALA A 1 82 ? -30.639 -0.494 40.049 1.00 81.56 82 ALA A C 1
ATOM 649 O O . ALA A 1 82 ? -30.761 -0.901 41.202 1.00 81.56 82 ALA A O 1
ATOM 650 N N . GLU A 1 83 ? -30.741 0.802 39.728 1.00 73.94 83 GLU A N 1
ATOM 651 C CA . GLU A 1 83 ? -31.116 1.874 40.668 1.00 73.94 83 GLU A CA 1
ATOM 652 C C . GLU A 1 83 ? -32.619 2.226 40.652 1.00 73.94 83 GLU A C 1
ATOM 654 O O . GLU A 1 83 ? -33.058 2.983 41.519 1.00 73.94 83 GLU A O 1
ATOM 659 N N . GLU A 1 84 ? -33.399 1.689 39.705 1.00 64.62 84 GLU A N 1
ATOM 660 C CA . GLU A 1 84 ? -34.872 1.805 39.632 1.00 64.62 84 GLU A CA 1
ATOM 661 C C . GLU A 1 84 ? -35.562 0.581 40.256 1.00 64.62 84 GLU A C 1
ATOM 663 O O . GLU A 1 84 ? -36.546 0.781 41.007 1.00 64.62 84 GLU A O 1
#

Sequence (84 aa):
DDSYDKIKEMLENIEMTPADVAENLMPKYEGEETGECLKRLIKGLEDAKVAADKKKAEEEAEAAKMAEKEKEEKEKEEKKKAEE

Mean predicted aligned error: 6.9 Å

Solvent-accessible surface area (backbone atoms only — not comparable to full-atom values): 4798 Å² total; per-residue (Å²): 116,74,67,57,58,52,52,49,57,48,53,75,76,33,93,67,52,76,64,56,56,47,60,27,59,43,69,90,50,93,87,55,52,69,70,57,20,50,52,45,39,53,50,52,53,52,54,36,44,54,50,50,55,49,51,52,54,50,53,53,53,49,53,51,51,52,55,51,52,54,48,52,52,51,54,54,52,52,53,56,66,73,76,109

pLDDT: mean 89.1, std 6.62, range [57.31, 95.31]

Foldseek 3Di:
DVVVVVVVVLPVQFPDDPVNLVVLQDDPDPPDDSVNSVVSNVVVSVVRVVVSVVVVVVVVVVVVVVVVVVVVVVVVVVVVVVVD

Secondary structure (DSSP, 8-state):
-HHHHHHHHHHHHS---HHHHHHHHS-SSTT--HHHHHHHHHHHHHHHHHHHHHHHHHHHHHHHHHHHHHHHHHHHHHHHHHH-

Radius of gyration: 23.29 Å; Cα contacts (8 Å, |Δi|>4): 29; chains: 1; bounding box: 51×28×66 Å